Protein AF-A0A830BDL8-F1 (afdb_monomer)

Nearest PDB structures (foldseek):
  4v5z-assembly1_Ad  TM=8.862E-01  e=1.253E-05  Canis lupus familiaris
  4v47-assembly1_BD  TM=8.436E-01  e=1.754E-05  Escherichia coli
  1qd7-assembly1_C  TM=9.001E-01  e=6.293E-05  Thermus thermophilus
  9dfd-assembly2_2d  TM=8.093E-01  e=2.808E-05  Thermus thermophilus HB8
  1jgo-assembly1_G  TM=8.190E-01  e=3.213E-05  Thermus thermophilus

Foldseek 3Di:
DPPPPPPPPPDPVNLQCQFQLNVCCVVVLDVDSVVSLVCLCVQQKDWQNHTHNDRRDGHDPPIDIDGDPVCCVVSVVVSVVVVVVVVD

Org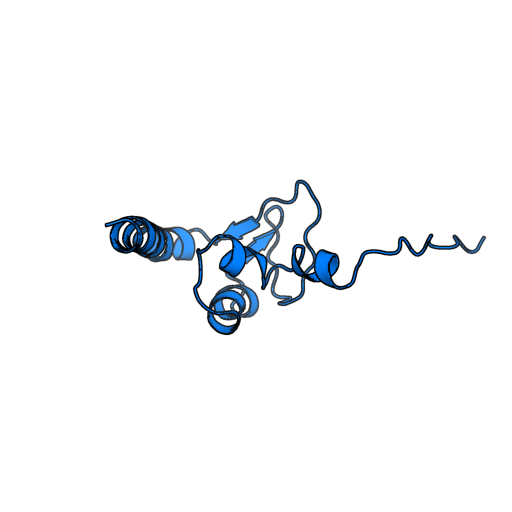anism: NCBI:txid374723

Radius of gyration: 15.57 Å; Cα contacts (8 Å, |Δi|>4): 86; chains: 1; bounding box: 26×36×47 Å

Sequence (88 aa):
MHRRRKRSYIPFLLNLETRSDVIPVRLHFRETIPQARQPISHRRVCVNNRMVNIIHFKVSHGDIISFQENDARTRGEEIRRSFYIEIS

InterPro domains:
  IPR002942 RNA-binding S4 domain [PF01479] (25-65)
  IPR002942 RNA-binding S4 domain [SM00363] (18-79)
  IPR022801 Small ribosomal subunit protein uS4 [PTHR11831] (1-86)
  IPR036986 RNA-binding S4 domain superfamily [G3DSA:3.10.290.10] (17-84)

Secondary structure (DSSP, 8-state):
-----------TTHHHHTBTTTHHHHTTS-SSHHHHHHHHHTT-EEETTEE---TT-BPPTTPPEEE-HHHHHHHHHHHHHHHHHHT-

Mean predicted aligned error: 8.21 Å

pLDDT: mean 80.63, std 13.32, range [40.5, 93.81]

Structure (mmCIF, N/CA/C/O backbone):
data_AF-A0A830BDL8-F1
#
_entry.id   AF-A0A830BDL8-F1
#
loop_
_atom_site.group_PDB
_atom_site.id
_atom_site.type_symbol
_atom_site.label_atom_id
_atom_site.label_alt_id
_atom_site.label_comp_id
_atom_site.label_asym_id
_atom_site.label_entity_id
_atom_site.label_seq_id
_atom_site.pdbx_PDB_ins_code
_atom_site.Cartn_x
_atom_site.Cartn_y
_atom_site.Cartn_z
_atom_site.occupancy
_atom_site.B_iso_or_equiv
_atom_site.auth_seq_id
_atom_site.auth_comp_id
_atom_site.auth_asym_id
_atom_site.auth_atom_id
_atom_site.pdbx_PDB_model_num
ATOM 1 N N . MET A 1 1 ? 8.786 -21.024 -32.521 1.00 40.50 1 MET A N 1
ATOM 2 C CA . MET A 1 1 ? 7.842 -19.895 -32.699 1.00 40.50 1 MET A CA 1
ATOM 3 C C . MET A 1 1 ? 8.030 -18.872 -31.582 1.00 40.50 1 MET A C 1
ATOM 5 O O . MET A 1 1 ? 7.580 -19.100 -30.466 1.00 40.50 1 MET A O 1
ATOM 9 N N . HIS A 1 2 ? 8.718 -17.758 -31.844 1.00 45.25 2 HIS A N 1
ATOM 10 C CA . HIS A 1 2 ? 8.795 -16.656 -30.882 1.00 45.25 2 HIS A CA 1
ATOM 11 C C . HIS A 1 2 ? 7.466 -15.902 -30.866 1.00 45.25 2 HIS A C 1
ATOM 13 O O . HIS A 1 2 ? 7.145 -15.153 -31.788 1.00 45.25 2 HIS A O 1
ATOM 19 N N . ARG A 1 3 ? 6.677 -16.112 -29.811 1.00 48.41 3 ARG A N 1
ATOM 20 C CA . ARG A 1 3 ? 5.471 -15.332 -29.538 1.00 48.41 3 ARG A CA 1
ATOM 21 C C . ARG A 1 3 ? 5.907 -13.882 -29.305 1.00 48.41 3 ARG A C 1
ATOM 23 O O . ARG A 1 3 ? 6.342 -13.542 -28.208 1.00 48.41 3 ARG A O 1
ATOM 30 N N . ARG A 1 4 ? 5.830 -13.029 -30.336 1.00 48.19 4 ARG A N 1
ATOM 31 C CA . ARG A 1 4 ? 5.989 -11.574 -30.185 1.00 48.19 4 ARG A CA 1
ATOM 32 C C . ARG A 1 4 ? 4.959 -11.118 -29.156 1.00 48.19 4 ARG A C 1
ATOM 34 O O . ARG A 1 4 ? 3.764 -11.061 -29.441 1.00 48.19 4 ARG A O 1
ATOM 41 N N . ARG A 1 5 ? 5.407 -10.844 -27.932 1.00 56.66 5 ARG A N 1
ATOM 42 C CA . ARG A 1 5 ? 4.577 -10.233 -26.896 1.00 56.66 5 ARG A CA 1
ATOM 43 C C . ARG A 1 5 ? 4.224 -8.848 -27.432 1.00 56.66 5 ARG A C 1
ATOM 45 O O . ARG A 1 5 ? 5.110 -8.002 -27.525 1.00 56.66 5 ARG A O 1
ATOM 52 N N . LYS A 1 6 ? 2.975 -8.637 -27.871 1.00 51.59 6 LYS A N 1
ATOM 53 C CA . LYS A 1 6 ? 2.481 -7.297 -28.221 1.00 51.59 6 LYS A CA 1
ATOM 54 C C . LYS A 1 6 ? 2.814 -6.398 -27.032 1.00 51.59 6 LYS A C 1
ATOM 56 O O . LYS A 1 6 ? 2.325 -6.633 -25.929 1.00 51.59 6 LYS A O 1
ATOM 61 N N . ARG A 1 7 ? 3.714 -5.435 -27.230 1.00 56.06 7 ARG A N 1
ATOM 62 C CA . ARG A 1 7 ? 4.028 -4.430 -26.220 1.00 56.06 7 ARG A CA 1
ATOM 63 C C . ARG A 1 7 ? 2.868 -3.448 -26.257 1.00 56.06 7 ARG A C 1
ATOM 65 O O . ARG A 1 7 ? 2.920 -2.458 -26.972 1.00 56.06 7 ARG A O 1
ATOM 72 N N . SER A 1 8 ? 1.776 -3.794 -25.581 1.00 60.62 8 SER A N 1
ATOM 73 C CA . SER A 1 8 ? 0.684 -2.860 -25.339 1.00 60.62 8 SER A CA 1
ATOM 74 C C . SER A 1 8 ? 1.313 -1.643 -24.669 1.00 60.62 8 SER A C 1
ATOM 76 O O . SER A 1 8 ? 1.958 -1.795 -23.628 1.00 60.62 8 SER A O 1
ATOM 78 N N . TYR A 1 9 ? 1.225 -0.470 -25.298 1.00 68.19 9 TYR A N 1
ATOM 79 C CA . TYR A 1 9 ? 1.650 0.779 -24.679 1.00 68.19 9 TYR A CA 1
ATOM 80 C C . TYR A 1 9 ? 0.703 1.032 -23.507 1.00 68.19 9 TYR A C 1
ATOM 82 O O . TYR A 1 9 ? -0.367 1.605 -23.666 1.00 68.19 9 TYR A O 1
ATOM 90 N N . ILE A 1 10 ? 1.050 0.488 -22.344 1.00 65.25 10 ILE A N 1
ATOM 91 C CA . ILE A 1 10 ? 0.402 0.824 -21.087 1.00 65.25 10 ILE A CA 1
ATOM 92 C C . ILE A 1 10 ? 1.076 2.123 -20.654 1.00 65.25 10 ILE A C 1
ATOM 94 O O . ILE A 1 10 ? 2.286 2.091 -20.390 1.00 65.25 10 ILE A O 1
ATOM 98 N N . PRO A 1 11 ? 0.347 3.254 -20.617 1.00 74.12 11 PRO A N 1
ATOM 99 C CA . PRO A 1 11 ? 0.904 4.519 -20.166 1.00 74.12 11 PRO A CA 1
ATOM 100 C C . PRO A 1 11 ? 1.596 4.327 -18.817 1.00 74.12 11 PRO A C 1
ATOM 102 O O . PRO A 1 11 ? 1.105 3.580 -17.966 1.00 74.12 11 PRO A O 1
ATOM 105 N N . PHE A 1 12 ? 2.734 4.991 -18.608 1.00 71.94 12 PHE A N 1
ATOM 106 C CA . PHE A 1 12 ? 3.508 4.901 -17.363 1.00 71.94 12 PHE A CA 1
ATOM 107 C C . PHE A 1 12 ? 2.622 5.061 -16.116 1.00 71.94 12 PHE A C 1
ATOM 109 O O . PHE A 1 12 ? 2.769 4.311 -15.153 1.00 71.94 12 PHE A O 1
ATOM 116 N N . LEU A 1 13 ? 1.638 5.960 -16.195 1.00 70.06 13 LEU A N 1
ATOM 117 C CA . LEU A 1 13 ? 0.675 6.233 -15.136 1.00 70.06 13 LEU A CA 1
ATOM 118 C C . LEU A 1 13 ? -0.245 5.039 -14.824 1.00 70.06 13 LEU A C 1
ATOM 120 O O . LEU A 1 13 ? -0.476 4.724 -13.663 1.00 70.06 13 LEU A O 1
ATOM 124 N N . LEU A 1 14 ? -0.705 4.308 -15.844 1.00 70.62 14 LEU A N 1
ATOM 125 C CA . LEU A 1 14 ? -1.636 3.187 -15.669 1.00 70.62 14 LEU A CA 1
ATOM 126 C C . LEU A 1 14 ? -0.967 1.982 -14.984 1.00 70.62 14 LEU A C 1
ATOM 128 O O . LEU A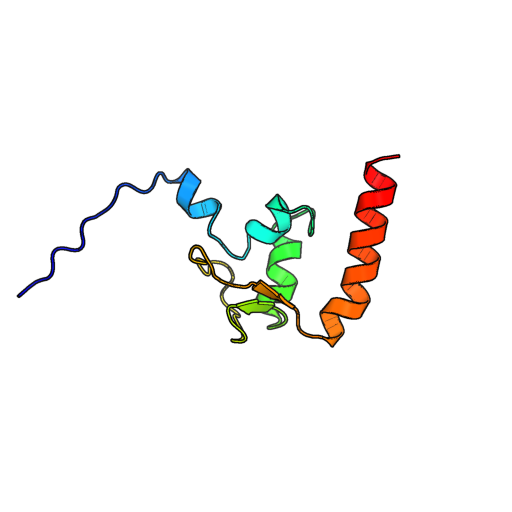 1 14 ? -1.619 1.186 -14.314 1.00 70.62 14 LEU A O 1
ATOM 132 N N . ASN A 1 15 ? 0.362 1.867 -15.090 1.00 75.94 15 ASN A N 1
ATOM 133 C CA . ASN A 1 15 ? 1.113 0.865 -14.335 1.00 75.94 15 ASN A CA 1
ATOM 134 C C . ASN A 1 15 ? 1.063 1.101 -12.821 1.00 75.94 15 ASN A C 1
ATOM 136 O O . ASN A 1 15 ? 1.262 0.145 -12.075 1.00 75.94 15 ASN A O 1
ATOM 140 N N . LEU A 1 16 ? 0.843 2.340 -12.370 1.00 83.00 16 LEU A N 1
ATOM 141 C CA . LEU A 1 16 ? 0.803 2.674 -10.948 1.00 83.00 16 LEU A CA 1
ATOM 142 C C . LEU A 1 16 ? -0.518 2.255 -10.305 1.00 83.00 16 LEU A C 1
ATOM 144 O O . LEU A 1 16 ? -0.494 1.723 -9.202 1.00 83.00 16 LEU A O 1
ATOM 148 N N . GLU A 1 17 ? -1.634 2.388 -11.022 1.00 85.69 17 GLU A N 1
ATOM 149 C CA . GLU A 1 17 ? -2.973 2.045 -10.513 1.00 85.69 17 GLU A CA 1
ATOM 150 C C . GLU A 1 17 ? -3.153 0.543 -10.233 1.00 85.69 17 GLU A C 1
ATOM 152 O O . GLU A 1 17 ? -4.005 0.147 -9.449 1.00 85.69 17 GLU A O 1
ATOM 157 N N . THR A 1 18 ? -2.324 -0.311 -10.841 1.00 89.56 18 THR A N 1
ATOM 158 C CA . THR A 1 18 ? -2.372 -1.777 -10.649 1.00 89.56 18 THR A CA 1
ATOM 159 C C . THR A 1 18 ? -1.428 -2.286 -9.560 1.00 89.56 18 THR A C 1
ATOM 161 O O . THR A 1 18 ? -1.370 -3.489 -9.311 1.00 89.56 18 THR A O 1
ATOM 164 N N . ARG A 1 19 ? -0.636 -1.418 -8.923 1.00 90.75 19 ARG A N 1
ATOM 165 C CA . ARG A 1 19 ? 0.350 -1.850 -7.925 1.00 90.75 19 ARG A CA 1
ATOM 166 C C . ARG A 1 19 ? -0.285 -2.043 -6.556 1.00 90.75 19 ARG A C 1
ATOM 168 O O . ARG A 1 19 ? -0.937 -1.141 -6.035 1.00 90.75 19 ARG A O 1
ATOM 175 N N . SER A 1 20 ? 0.014 -3.176 -5.926 1.00 90.50 20 SER A N 1
ATOM 176 C CA . SER A 1 20 ? -0.463 -3.513 -4.584 1.00 90.50 20 SER A CA 1
ATOM 177 C C . SER A 1 20 ? -0.070 -2.490 -3.514 1.00 90.50 20 SER A C 1
ATOM 179 O O . SER A 1 20 ? -0.824 -2.325 -2.564 1.00 90.50 20 SER A O 1
ATOM 181 N N . ASP A 1 21 ? 1.052 -1.768 -3.654 1.00 91.31 21 ASP A N 1
ATOM 182 C CA . ASP A 1 21 ? 1.440 -0.700 -2.717 1.00 91.31 21 ASP A CA 1
ATOM 183 C C . ASP A 1 21 ? 0.731 0.641 -2.940 1.00 91.31 21 ASP A C 1
ATOM 185 O O . ASP A 1 21 ? 0.703 1.471 -2.035 1.00 91.31 21 ASP A O 1
ATOM 189 N N . VAL A 1 22 ? 0.150 0.857 -4.121 1.00 92.12 22 VAL A N 1
ATOM 190 C CA . VAL A 1 22 ? -0.545 2.103 -4.483 1.00 92.12 22 VAL A CA 1
ATOM 191 C C . VAL A 1 22 ? -2.040 1.999 -4.192 1.00 92.12 22 VAL A C 1
ATOM 193 O O . VAL A 1 22 ? -2.636 2.955 -3.701 1.00 92.12 22 VAL A O 1
ATOM 196 N N . ILE A 1 23 ? -2.637 0.830 -4.428 1.00 90.38 23 ILE A N 1
ATOM 197 C CA . ILE A 1 23 ? -4.078 0.597 -4.253 1.00 90.38 23 ILE A CA 1
ATOM 198 C C . ILE A 1 23 ? -4.586 0.989 -2.851 1.00 90.38 23 ILE A C 1
ATOM 200 O O . ILE A 1 23 ? -5.560 1.736 -2.786 1.00 90.38 23 ILE A O 1
ATOM 204 N N . PRO A 1 24 ? -3.946 0.595 -1.728 1.00 89.25 24 PRO A N 1
ATOM 205 C CA . PRO A 1 24 ? -4.415 0.974 -0.394 1.00 89.25 24 PRO A CA 1
ATOM 206 C C . PRO A 1 24 ? -4.407 2.485 -0.153 1.00 89.25 24 PRO A C 1
ATOM 208 O O . PRO A 1 24 ? -5.244 2.980 0.593 1.00 89.25 24 PRO A O 1
ATOM 211 N N . VAL A 1 25 ? -3.486 3.211 -0.792 1.00 89.94 25 VAL A N 1
ATOM 212 C CA . VAL A 1 25 ? -3.412 4.673 -0.688 1.00 89.94 25 VAL A CA 1
ATOM 213 C C . VAL A 1 25 ? -4.502 5.330 -1.527 1.00 89.94 25 VAL A C 1
ATOM 215 O O . VAL A 1 25 ? -5.182 6.233 -1.060 1.00 89.94 25 VAL A O 1
ATOM 218 N N . ARG A 1 26 ? -4.748 4.831 -2.745 1.00 88.81 26 ARG A N 1
ATOM 219 C CA . ARG A 1 26 ? -5.827 5.337 -3.614 1.00 88.81 26 ARG A CA 1
ATOM 220 C C . ARG A 1 26 ? -7.217 5.101 -3.021 1.00 88.81 26 ARG A C 1
ATOM 222 O O . ARG A 1 26 ? -8.103 5.928 -3.198 1.00 88.81 26 ARG A O 1
ATOM 229 N N . LEU A 1 27 ? -7.392 3.999 -2.294 1.00 85.62 27 LEU A N 1
ATOM 230 C CA . LEU A 1 27 ? -8.625 3.667 -1.577 1.00 85.62 27 LEU A CA 1
ATOM 231 C C . LEU A 1 27 ? -8.754 4.370 -0.216 1.00 85.62 27 LEU A C 1
ATOM 233 O O . LEU A 1 27 ? -9.729 4.119 0.482 1.00 85.62 27 LEU A O 1
ATOM 237 N N . HIS A 1 28 ? -7.792 5.221 0.165 1.00 83.56 28 HIS A N 1
ATOM 238 C CA . HIS A 1 28 ? -7.764 5.916 1.458 1.00 83.56 28 HIS A CA 1
ATOM 239 C C . HIS A 1 28 ? -7.759 4.958 2.667 1.00 83.56 28 HIS A C 1
ATOM 241 O O . HIS A 1 28 ? -8.122 5.320 3.776 1.00 83.56 28 HIS A O 1
ATOM 247 N N . PHE A 1 29 ? -7.287 3.718 2.484 1.00 81.62 29 PHE A N 1
ATOM 248 C CA . PHE A 1 29 ? -7.045 2.792 3.597 1.00 81.62 29 PHE A CA 1
ATOM 249 C C . PHE A 1 29 ? -5.739 3.084 4.336 1.00 81.62 29 PHE A C 1
ATOM 251 O O . PHE A 1 29 ? -5.551 2.635 5.468 1.00 81.62 29 PHE A O 1
ATOM 258 N N . ARG A 1 30 ? -4.801 3.764 3.673 1.00 87.88 30 ARG A N 1
ATOM 259 C CA . ARG A 1 30 ? -3.525 4.223 4.225 1.00 87.88 30 ARG A CA 1
ATOM 260 C C . ARG A 1 30 ? -3.196 5.588 3.644 1.00 87.88 30 ARG A C 1
ATOM 262 O O . ARG A 1 30 ? -3.402 5.810 2.460 1.00 87.88 30 ARG A O 1
ATOM 269 N N . GLU A 1 31 ? -2.615 6.457 4.455 1.00 87.31 31 GLU A N 1
ATOM 270 C CA . GLU A 1 31 ? -2.306 7.832 4.053 1.00 87.31 31 GLU A CA 1
ATOM 271 C C . GLU A 1 31 ? -1.026 7.906 3.215 1.00 87.31 31 GLU A C 1
ATOM 273 O O . GLU A 1 31 ? -0.892 8.734 2.316 1.00 87.31 31 GLU A O 1
ATOM 278 N N . THR A 1 32 ? -0.058 7.025 3.494 1.00 91.00 32 THR A N 1
ATOM 279 C CA . THR A 1 32 ? 1.265 7.079 2.860 1.00 91.00 32 THR A CA 1
ATOM 280 C C . THR A 1 32 ? 1.684 5.750 2.239 1.00 91.00 32 THR A C 1
ATOM 282 O O . THR A 1 32 ? 1.343 4.660 2.709 1.00 91.00 32 THR A O 1
ATOM 285 N N . ILE A 1 33 ? 2.506 5.827 1.186 1.00 91.12 33 ILE A N 1
ATOM 286 C CA . ILE A 1 33 ? 3.053 4.641 0.514 1.00 91.12 33 ILE A CA 1
ATOM 287 C C . ILE A 1 33 ? 3.825 3.738 1.495 1.00 91.12 33 ILE A C 1
ATOM 289 O O . ILE A 1 33 ? 3.555 2.539 1.502 1.00 91.12 33 ILE A O 1
ATOM 293 N N . PRO A 1 34 ? 4.730 4.228 2.370 1.00 93.81 34 PRO A N 1
ATOM 294 C CA . PRO A 1 34 ? 5.408 3.366 3.342 1.00 93.81 34 PRO A CA 1
ATOM 295 C C . PRO A 1 34 ? 4.447 2.612 4.274 1.00 93.81 34 PRO A C 1
ATOM 297 O O . PRO A 1 34 ? 4.653 1.422 4.524 1.00 93.81 34 PRO A O 1
ATOM 300 N N . GLN A 1 35 ? 3.363 3.254 4.725 1.00 91.31 35 GLN A N 1
ATOM 301 C CA . GLN A 1 35 ? 2.338 2.597 5.541 1.00 91.31 35 GLN A CA 1
ATOM 302 C C . GLN A 1 35 ? 1.604 1.489 4.769 1.00 91.31 35 GLN A C 1
ATOM 304 O O . GLN A 1 35 ? 1.316 0.438 5.340 1.00 91.31 35 GLN A O 1
ATOM 309 N N . ALA A 1 36 ? 1.336 1.681 3.473 1.00 90.88 36 ALA A N 1
ATOM 310 C CA . ALA A 1 36 ? 0.750 0.649 2.613 1.00 90.88 36 ALA A CA 1
ATOM 311 C C . ALA A 1 36 ? 1.704 -0.534 2.369 1.00 90.88 36 ALA A C 1
ATOM 313 O O . ALA A 1 36 ? 1.265 -1.682 2.286 1.00 90.88 36 ALA A O 1
ATOM 314 N N . ARG A 1 37 ? 3.018 -0.285 2.321 1.00 93.25 37 ARG A N 1
ATOM 315 C CA . ARG A 1 37 ? 4.039 -1.334 2.145 1.00 93.25 37 ARG A CA 1
ATOM 316 C C . ARG A 1 37 ? 4.209 -2.223 3.368 1.00 93.25 37 ARG A C 1
ATOM 318 O O . ARG A 1 37 ? 4.492 -3.407 3.209 1.00 93.25 37 ARG A O 1
ATO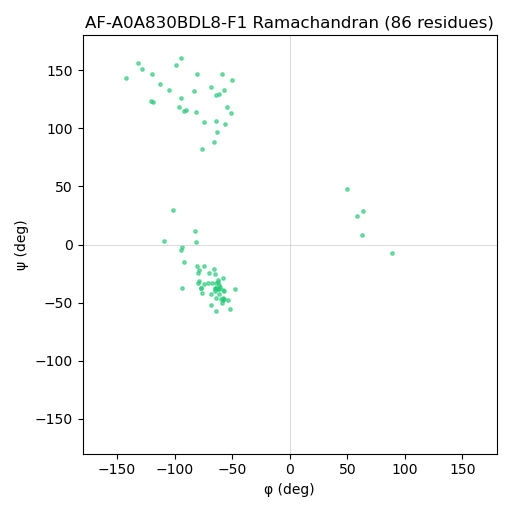M 325 N N . GLN A 1 38 ? 4.025 -1.678 4.569 1.00 91.94 38 GLN A N 1
ATOM 326 C CA . GLN A 1 38 ? 4.213 -2.398 5.829 1.00 91.94 38 GLN A CA 1
ATOM 327 C C . GLN A 1 38 ? 3.429 -3.729 5.880 1.00 91.94 38 GLN A C 1
ATOM 329 O O . GLN A 1 38 ? 4.064 -4.775 6.014 1.00 91.94 38 GLN A O 1
ATOM 334 N N . PRO A 1 39 ? 2.099 -3.782 5.676 1.00 89.94 39 PRO A N 1
ATOM 335 C CA . PRO A 1 39 ? 1.387 -5.060 5.669 1.00 89.94 39 PRO A CA 1
ATOM 336 C C . PRO A 1 39 ? 1.822 -6.021 4.562 1.00 89.94 39 PRO A C 1
ATOM 338 O O . PRO A 1 39 ? 1.805 -7.230 4.781 1.00 89.94 39 PRO A O 1
ATOM 341 N N . ILE A 1 40 ? 2.223 -5.515 3.394 1.00 91.75 40 ILE A N 1
ATOM 342 C CA . ILE A 1 40 ? 2.653 -6.356 2.270 1.00 91.75 40 ILE A CA 1
ATOM 343 C C . ILE A 1 40 ? 3.978 -7.044 2.622 1.00 91.75 40 ILE A C 1
ATOM 345 O O . ILE A 1 40 ? 4.070 -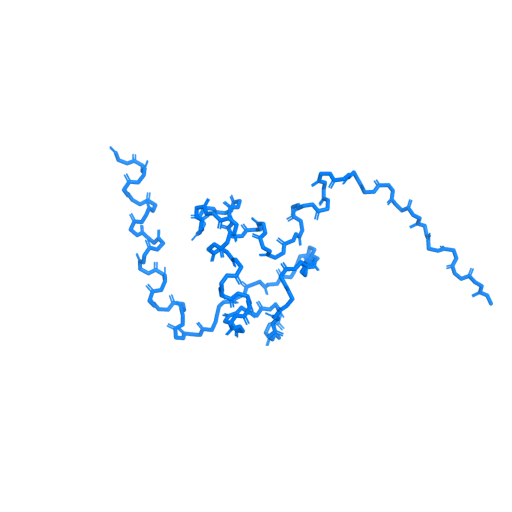8.269 2.594 1.00 91.75 40 ILE A O 1
ATOM 349 N N . SER A 1 41 ? 4.983 -6.276 3.055 1.00 92.75 41 SER A N 1
ATOM 350 C CA . SER A 1 41 ? 6.289 -6.807 3.470 1.00 92.75 41 SER A CA 1
ATOM 351 C C . SER A 1 41 ? 6.178 -7.780 4.646 1.00 92.75 41 SER A C 1
ATOM 353 O O . SER A 1 41 ? 6.876 -8.791 4.688 1.00 92.75 41 SER A O 1
ATOM 355 N N . HIS A 1 42 ? 5.257 -7.511 5.576 1.00 89.69 42 HIS A N 1
ATOM 356 C CA . HIS A 1 42 ? 4.986 -8.367 6.730 1.00 89.69 42 HIS A CA 1
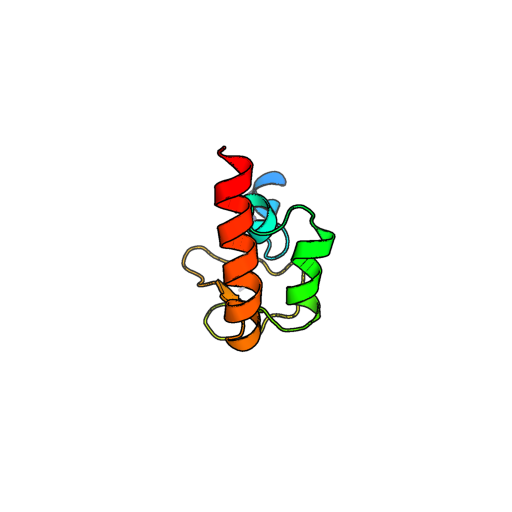ATOM 357 C C . HIS A 1 42 ? 4.047 -9.548 6.429 1.00 89.69 42 HIS A C 1
ATOM 359 O O . HIS A 1 42 ? 3.623 -10.221 7.366 1.00 89.69 42 HIS A O 1
ATOM 365 N N . ARG A 1 43 ? 3.744 -9.842 5.153 1.00 89.56 43 ARG A N 1
ATOM 366 C CA . ARG A 1 43 ? 2.950 -11.012 4.724 1.00 89.56 43 ARG A CA 1
ATOM 367 C C . ARG A 1 43 ? 1.501 -11.028 5.228 1.00 89.56 43 ARG A C 1
ATOM 369 O O . ARG A 1 43 ? 0.900 -12.087 5.387 1.00 89.56 43 ARG A O 1
ATOM 376 N N . ARG A 1 44 ? 0.922 -9.853 5.454 1.00 89.69 44 ARG A N 1
ATOM 377 C CA . ARG A 1 44 ? -0.437 -9.670 5.993 1.00 89.69 44 ARG A CA 1
ATOM 378 C C . ARG A 1 44 ? -1.505 -9.485 4.911 1.00 89.69 44 ARG A C 1
ATOM 380 O O . ARG A 1 44 ? -2.685 -9.399 5.234 1.00 89.69 44 ARG A O 1
ATOM 387 N N . VAL A 1 45 ? -1.091 -9.412 3.643 1.00 90.50 45 VAL A N 1
ATOM 388 C CA . VAL A 1 45 ? -1.959 -9.223 2.471 1.00 90.50 45 VAL A CA 1
ATOM 389 C C . VAL A 1 45 ? -1.961 -10.480 1.608 1.00 90.50 45 VAL A C 1
ATOM 391 O O . VAL A 1 45 ? -0.913 -11.078 1.343 1.00 90.50 45 VAL A O 1
ATOM 394 N N . CYS A 1 46 ? -3.145 -10.841 1.134 1.00 91.56 46 CYS A N 1
ATOM 395 C CA . CYS A 1 46 ? -3.380 -11.922 0.198 1.00 91.56 46 CYS A CA 1
ATOM 396 C C . CYS A 1 46 ? -4.026 -11.384 -1.084 1.00 91.56 46 CYS A C 1
ATOM 398 O O . CYS A 1 46 ? -4.827 -10.454 -1.048 1.00 91.56 46 CYS A O 1
ATOM 400 N N . VAL A 1 47 ? -3.695 -11.995 -2.218 1.00 92.44 47 VAL A N 1
ATOM 401 C CA . VAL A 1 47 ? -4.376 -11.796 -3.501 1.00 92.44 47 VAL A CA 1
ATOM 402 C C . VAL A 1 47 ? -4.923 -13.146 -3.940 1.00 92.44 47 VAL A C 1
ATOM 404 O O . VAL A 1 47 ? -4.167 -14.115 -4.013 1.00 92.44 47 VAL A O 1
ATOM 407 N N . ASN A 1 48 ? -6.229 -13.238 -4.189 1.00 92.12 48 ASN A N 1
ATOM 408 C CA . ASN A 1 48 ? -6.922 -14.489 -4.517 1.00 92.12 48 ASN A CA 1
ATOM 409 C C . ASN A 1 48 ? -6.580 -15.615 -3.520 1.00 92.12 48 ASN A C 1
ATOM 411 O O . ASN A 1 48 ? -6.167 -16.709 -3.910 1.00 92.12 48 ASN A O 1
ATOM 415 N N . ASN A 1 49 ? -6.655 -15.307 -2.219 1.00 89.69 49 ASN A N 1
ATOM 416 C CA . ASN A 1 49 ? -6.324 -16.203 -1.100 1.00 89.69 49 ASN A CA 1
ATOM 417 C C . ASN A 1 49 ? -4.854 -16.666 -1.034 1.00 89.69 49 ASN A C 1
ATOM 419 O O . ASN A 1 49 ? -4.513 -17.500 -0.197 1.00 89.69 49 ASN A O 1
ATOM 423 N N . ARG A 1 50 ? -3.959 -16.117 -1.863 1.00 90.56 50 ARG A N 1
ATOM 424 C CA . ARG A 1 50 ? -2.521 -16.407 -1.825 1.00 90.56 50 ARG A CA 1
ATOM 425 C C . ARG A 1 50 ? -1.759 -15.254 -1.200 1.00 90.56 50 ARG A C 1
ATOM 427 O O . ARG A 1 50 ? -1.951 -14.103 -1.574 1.00 90.56 50 ARG A O 1
ATOM 434 N N . MET A 1 51 ? -0.863 -15.572 -0.277 1.00 91.06 51 MET A N 1
ATOM 435 C CA . MET A 1 51 ? -0.023 -14.590 0.402 1.00 91.06 51 MET A CA 1
ATOM 436 C C . MET A 1 51 ? 0.920 -13.895 -0.586 1.00 91.06 51 MET A C 1
ATOM 438 O O . MET A 1 51 ? 1.654 -14.559 -1.319 1.00 91.06 51 MET A O 1
ATOM 442 N N . VAL A 1 52 ? 0.929 -12.562 -0.578 1.00 89.88 52 VAL A N 1
ATOM 443 C CA . VAL A 1 52 ? 1.810 -11.748 -1.425 1.0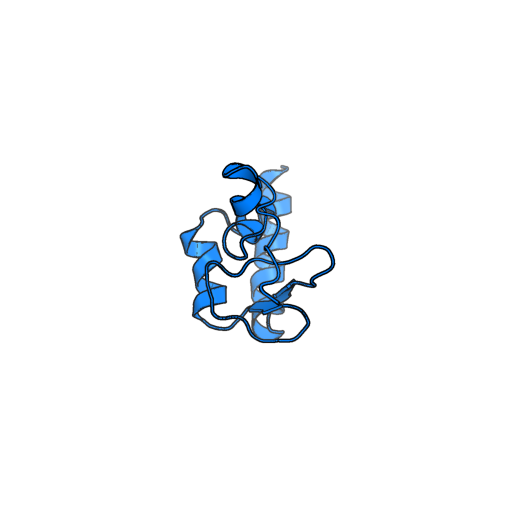0 89.88 52 VAL A CA 1
ATOM 444 C C . VAL A 1 52 ? 2.721 -10.915 -0.534 1.00 89.88 52 VAL A C 1
ATOM 446 O O . VAL A 1 52 ? 2.254 -10.127 0.282 1.00 89.88 52 VAL A O 1
ATOM 449 N N . ASN A 1 53 ? 4.035 -11.071 -0.708 1.00 90.44 53 ASN A N 1
ATOM 450 C CA . ASN A 1 53 ? 5.057 -10.276 -0.016 1.00 90.44 53 ASN A CA 1
ATOM 451 C C . ASN A 1 53 ? 5.787 -9.287 -0.938 1.00 90.44 53 ASN A C 1
ATOM 453 O O . ASN A 1 53 ? 6.723 -8.609 -0.516 1.00 90.44 53 ASN A O 1
ATOM 457 N N . ILE A 1 54 ? 5.385 -9.221 -2.208 1.00 90.56 54 ILE A N 1
ATOM 458 C CA . ILE A 1 54 ? 6.004 -8.361 -3.210 1.00 90.56 54 ILE A CA 1
ATOM 459 C C . ILE A 1 54 ? 5.283 -7.016 -3.200 1.00 90.56 54 ILE A C 1
ATOM 461 O O . ILE A 1 54 ? 4.109 -6.910 -3.550 1.00 90.56 54 ILE A O 1
ATOM 465 N N . ILE A 1 55 ? 6.023 -5.976 -2.834 1.00 88.81 55 ILE A N 1
ATOM 466 C CA . ILE A 1 55 ? 5.517 -4.608 -2.697 1.00 88.81 55 ILE A CA 1
ATOM 467 C C . ILE A 1 55 ? 4.972 -4.046 -4.021 1.00 88.81 55 ILE A C 1
ATOM 469 O O . ILE A 1 55 ? 3.977 -3.336 -4.035 1.00 88.81 55 ILE A O 1
ATOM 473 N N . HIS A 1 56 ? 5.617 -4.357 -5.144 1.00 88.06 56 HIS A N 1
ATOM 474 C CA . HIS A 1 56 ? 5.221 -3.880 -6.476 1.00 88.06 56 HIS A CA 1
ATOM 475 C C . HIS A 1 56 ? 4.467 -4.944 -7.270 1.00 88.06 56 HIS A C 1
ATOM 477 O O . HIS A 1 56 ? 4.572 -5.004 -8.498 1.00 88.06 56 HIS A O 1
ATOM 483 N N . PHE A 1 57 ? 3.749 -5.822 -6.571 1.00 91.62 57 PHE A N 1
ATOM 484 C CA . PHE A 1 57 ? 2.918 -6.820 -7.218 1.00 91.62 57 PHE A CA 1
ATOM 485 C C . PHE A 1 57 ? 1.840 -6.120 -8.049 1.00 91.62 57 PHE A C 1
ATOM 487 O O . PHE A 1 57 ? 1.167 -5.214 -7.559 1.00 91.62 57 PHE A O 1
ATOM 494 N N . LYS A 1 58 ? 1.702 -6.517 -9.317 1.00 91.19 58 LYS A N 1
ATOM 495 C CA . LYS A 1 58 ? 0.658 -5.991 -10.195 1.00 91.19 58 LYS A CA 1
ATOM 496 C C . LYS A 1 58 ? -0.560 -6.891 -10.106 1.00 91.19 58 LYS A C 1
ATOM 498 O O . LYS A 1 58 ? -0.481 -8.048 -10.514 1.00 91.19 58 LYS A O 1
ATOM 503 N N . VAL A 1 59 ? -1.655 -6.349 -9.594 1.00 91.06 59 VAL A N 1
ATOM 504 C CA . VAL A 1 59 ? -2.947 -7.033 -9.604 1.00 91.06 59 VAL A CA 1
ATOM 505 C C . VAL A 1 59 ? -3.600 -6.883 -10.973 1.00 91.06 59 VAL A C 1
ATOM 507 O O . VAL A 1 59 ? -3.419 -5.878 -11.667 1.00 91.06 59 VAL A O 1
ATOM 510 N N . SER A 1 60 ? -4.339 -7.905 -11.373 1.00 90.31 60 SER A N 1
ATOM 511 C CA . SER A 1 60 ? -5.164 -7.904 -12.575 1.00 90.31 60 SER A CA 1
ATOM 512 C C . SER A 1 60 ? -6.599 -7.518 -12.234 1.00 90.31 60 SER A C 1
ATOM 514 O O . SER A 1 60 ? -7.042 -7.621 -11.090 1.00 90.31 60 SER A O 1
ATOM 516 N N . HIS A 1 61 ? -7.356 -7.084 -13.239 1.00 88.25 61 HIS A N 1
ATOM 517 C CA . HIS A 1 61 ? -8.794 -6.902 -13.066 1.00 88.25 61 HIS A CA 1
ATOM 518 C C . HIS A 1 61 ? -9.450 -8.214 -12.618 1.00 88.25 61 HIS A C 1
ATOM 520 O O . HIS A 1 61 ? -9.191 -9.265 -13.201 1.00 88.25 61 HIS A O 1
ATOM 526 N N . GLY A 1 62 ? -10.306 -8.126 -11.598 1.00 90.06 62 GLY A N 1
ATOM 527 C CA . GLY A 1 62 ? -10.986 -9.276 -11.000 1.00 90.06 62 GLY A CA 1
ATOM 528 C C . GLY A 1 62 ? -10.223 -9.947 -9.855 1.00 90.06 62 GLY A C 1
ATOM 529 O O . GLY A 1 62 ? -10.803 -10.794 -9.182 1.00 90.06 62 GLY A O 1
ATOM 530 N N . ASP A 1 63 ? -8.971 -9.560 -9.591 1.00 93.25 63 ASP A N 1
ATOM 531 C CA . ASP A 1 63 ? -8.238 -10.066 -8.431 1.00 93.25 63 ASP A CA 1
ATOM 532 C C . ASP A 1 63 ? -8.844 -9.542 -7.120 1.00 93.25 63 ASP A C 1
ATOM 534 O O . ASP A 1 63 ? -9.121 -8.350 -6.968 1.00 93.25 63 ASP A O 1
ATOM 538 N N . ILE A 1 64 ? -9.000 -10.435 -6.143 1.00 92.00 64 ILE A N 1
ATOM 539 C CA . ILE A 1 64 ? -9.509 -10.111 -4.809 1.00 92.00 64 ILE A CA 1
ATOM 540 C C . ILE A 1 64 ? -8.327 -9.891 -3.871 1.00 92.00 64 ILE A C 1
ATOM 542 O O . ILE A 1 64 ? -7.552 -10.814 -3.615 1.00 92.00 64 ILE A O 1
ATOM 546 N N . ILE A 1 65 ? -8.206 -8.681 -3.327 1.00 91.19 65 ILE A N 1
ATOM 547 C CA . ILE A 1 65 ? -7.209 -8.339 -2.308 1.00 91.19 65 ILE A CA 1
ATOM 548 C C . ILE A 1 65 ? -7.857 -8.486 -0.930 1.00 91.19 65 ILE A C 1
ATOM 550 O O . ILE A 1 65 ? -8.895 -7.883 -0.664 1.00 91.19 65 ILE A O 1
ATOM 554 N N . SER A 1 66 ? -7.241 -9.264 -0.046 1.00 90.12 66 SER A N 1
ATOM 555 C CA . SER A 1 66 ? -7.708 -9.473 1.326 1.00 90.12 66 SER A CA 1
ATOM 556 C C . SER A 1 66 ? -6.581 -9.310 2.345 1.00 90.12 66 SER A C 1
ATOM 558 O O . SER A 1 66 ? -5.400 -9.449 2.028 1.00 90.12 66 SER A O 1
ATOM 560 N N . PHE A 1 67 ? -6.946 -9.001 3.588 1.00 87.56 67 PHE A N 1
ATOM 561 C CA . PHE A 1 67 ? -6.030 -9.019 4.729 1.00 87.56 67 PHE A CA 1
ATOM 562 C C . PHE A 1 67 ? -6.189 -10.327 5.506 1.00 87.56 67 PHE A C 1
ATOM 564 O O . PHE A 1 67 ? -7.261 -10.934 5.486 1.00 87.56 67 PHE A O 1
ATOM 571 N N . GLN A 1 68 ? -5.140 -10.752 6.212 1.00 85.88 68 GLN A N 1
ATOM 572 C CA . GLN A 1 68 ? -5.277 -11.829 7.193 1.00 85.88 68 GLN A CA 1
ATOM 573 C C . GLN A 1 68 ? -6.300 -11.450 8.274 1.00 85.88 68 GLN A C 1
ATOM 575 O O . GLN A 1 68 ? -6.409 -10.287 8.657 1.00 85.88 68 GLN A O 1
ATOM 580 N N . GLU A 1 69 ? -7.026 -12.441 8.789 1.00 76.12 69 GLU A N 1
ATOM 581 C CA . GLU A 1 69 ? -8.177 -12.240 9.681 1.00 76.12 69 GLU A CA 1
ATOM 582 C C . GLU A 1 69 ? -7.835 -11.436 10.948 1.00 76.12 69 GLU A C 1
ATOM 584 O O . GLU A 1 69 ? -8.571 -10.524 11.329 1.00 76.12 69 GLU A O 1
ATOM 589 N N . ASN A 1 70 ? -6.666 -11.695 11.544 1.00 75.62 70 ASN A N 1
ATOM 590 C CA . ASN A 1 70 ? -6.183 -10.953 12.712 1.00 75.62 70 ASN A CA 1
ATOM 591 C C . ASN A 1 70 ? -5.914 -9.474 12.398 1.00 75.6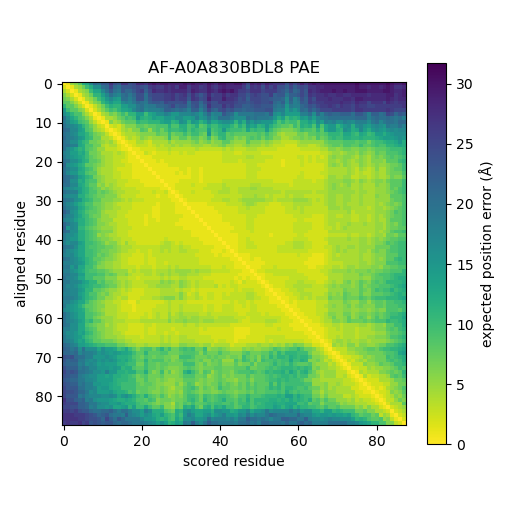2 70 ASN A C 1
ATOM 593 O O . ASN A 1 70 ? -6.219 -8.603 13.208 1.00 75.62 70 ASN A O 1
ATOM 597 N N . ASP A 1 71 ? -5.380 -9.175 11.213 1.00 74.38 71 ASP A N 1
ATOM 598 C CA . ASP A 1 71 ? -5.129 -7.798 10.786 1.00 74.38 71 ASP A CA 1
ATOM 599 C C . ASP A 1 71 ? -6.412 -7.071 10.389 1.00 74.38 71 ASP A C 1
ATOM 601 O O . ASP A 1 71 ? -6.528 -5.866 10.618 1.00 74.38 71 ASP A O 1
ATOM 605 N N . ALA A 1 72 ? -7.379 -7.790 9.814 1.00 75.38 72 ALA A N 1
ATOM 606 C CA . ALA A 1 72 ? -8.656 -7.232 9.391 1.00 75.38 72 ALA A CA 1
ATOM 607 C C . ALA A 1 72 ? -9.481 -6.711 10.577 1.00 75.38 72 ALA A C 1
ATOM 609 O O . ALA A 1 72 ? -10.105 -5.659 10.459 1.00 75.38 72 ALA A O 1
ATOM 610 N N . ARG A 1 73 ? -9.445 -7.398 11.729 1.00 76.75 73 ARG A N 1
ATOM 611 C CA . ARG A 1 73 ? -10.157 -6.965 12.944 1.00 76.75 73 ARG A CA 1
ATOM 612 C C . ARG A 1 73 ? -9.623 -5.641 13.484 1.00 76.75 73 ARG A C 1
ATOM 614 O O . ARG A 1 73 ? -10.374 -4.677 13.566 1.00 76.75 73 ARG A O 1
ATOM 621 N N . THR A 1 74 ? -8.328 -5.573 13.793 1.00 75.06 74 THR A N 1
ATOM 622 C CA . THR A 1 74 ? -7.724 -4.364 14.377 1.00 75.06 74 THR A CA 1
ATOM 623 C C . THR A 1 74 ? -7.789 -3.181 13.412 1.00 75.06 74 THR A C 1
ATOM 625 O O . THR A 1 74 ? -8.191 -2.085 13.789 1.00 75.06 74 THR A O 1
ATOM 628 N N . ARG A 1 75 ? -7.435 -3.399 12.140 1.00 74.31 75 ARG A N 1
ATOM 629 C CA . ARG A 1 75 ? -7.335 -2.308 11.157 1.00 74.31 75 ARG A CA 1
ATOM 630 C C . ARG A 1 75 ? -8.689 -1.890 10.597 1.00 74.31 75 ARG A C 1
ATOM 632 O O . ARG A 1 75 ? -8.831 -0.755 10.161 1.00 74.31 75 ARG A O 1
ATOM 639 N N . GLY A 1 76 ? -9.685 -2.777 10.609 1.00 76.25 76 GLY A N 1
ATOM 640 C CA . GLY A 1 76 ? -11.038 -2.453 10.163 1.00 76.25 76 GLY A CA 1
ATOM 641 C C . GLY A 1 76 ? -11.689 -1.363 11.016 1.00 76.25 76 GLY A C 1
ATOM 642 O O . GLY A 1 76 ? -12.353 -0.479 10.477 1.00 76.25 76 GLY A O 1
ATOM 643 N N . GLU A 1 77 ? -11.459 -1.376 12.331 1.00 76.06 77 GLU A N 1
ATOM 644 C CA . GLU A 1 77 ? -11.947 -0.329 13.236 1.00 76.06 77 GLU A CA 1
ATOM 645 C C . GLU A 1 77 ? -11.251 1.019 13.002 1.00 76.06 77 GLU A C 1
ATOM 647 O O . GLU A 1 77 ? -11.922 2.052 12.958 1.00 76.06 77 GLU A O 1
ATOM 652 N N . GLU A 1 78 ? -9.928 1.012 12.798 1.00 75.75 78 GLU A N 1
ATOM 653 C CA . GLU A 1 78 ? -9.133 2.210 12.477 1.00 75.75 78 GLU A CA 1
ATOM 654 C C . GLU A 1 78 ? -9.634 2.881 11.195 1.00 75.75 78 GLU A C 1
ATOM 656 O O . GLU A 1 78 ? -9.920 4.078 11.182 1.00 75.75 78 GLU A O 1
ATOM 661 N N . ILE A 1 79 ? -9.795 2.085 10.135 1.00 76.12 79 ILE A N 1
ATOM 662 C CA . ILE A 1 79 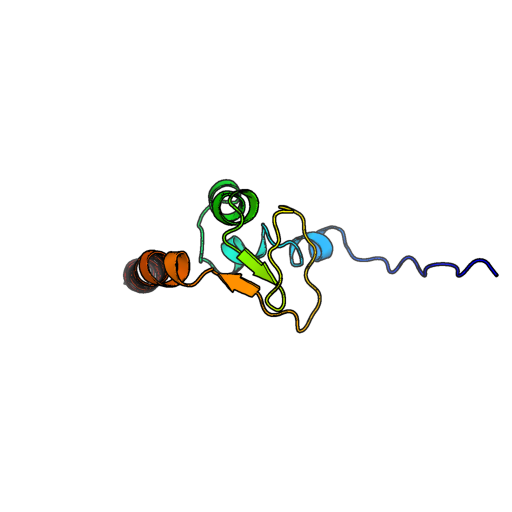? -10.273 2.543 8.830 1.00 76.12 79 ILE A CA 1
ATOM 663 C C . ILE A 1 79 ? -11.671 3.157 8.959 1.00 76.12 79 ILE A C 1
ATOM 665 O O . ILE A 1 79 ? -11.911 4.254 8.462 1.00 76.12 79 ILE A O 1
ATOM 669 N N . ARG A 1 80 ? -12.597 2.486 9.661 1.00 75.75 80 ARG A N 1
ATOM 670 C CA . ARG A 1 80 ? -13.948 3.022 9.888 1.00 75.75 80 ARG A CA 1
ATOM 671 C C . ARG A 1 80 ? -13.899 4.370 10.599 1.00 75.75 80 ARG A C 1
ATOM 673 O O . ARG A 1 80 ? -14.587 5.285 10.168 1.00 75.75 80 ARG A O 1
ATOM 680 N N . ARG A 1 81 ? -13.093 4.511 11.659 1.00 73.50 81 ARG A N 1
ATOM 681 C CA . ARG A 1 81 ? -12.957 5.787 12.383 1.00 73.50 81 ARG A CA 1
ATOM 682 C C . ARG A 1 81 ? -12.410 6.901 11.490 1.00 73.50 81 ARG A C 1
ATOM 684 O O . ARG A 1 81 ? -12.951 7.998 11.543 1.00 73.50 81 ARG A O 1
ATOM 691 N N . SER A 1 82 ? -11.402 6.615 10.666 1.00 71.44 82 SER A N 1
ATOM 692 C CA . SER A 1 82 ? -10.830 7.584 9.717 1.00 71.44 82 SER A CA 1
ATOM 693 C C . SER A 1 82 ? -11.889 8.122 8.746 1.00 71.44 82 SER A C 1
ATOM 695 O O . SER A 1 82 ? -12.056 9.335 8.662 1.00 71.44 82 SER A O 1
ATOM 697 N N . PHE A 1 83 ? -12.707 7.253 8.137 1.00 72.44 83 PHE A N 1
ATOM 698 C CA . PHE A 1 83 ? -13.777 7.696 7.232 1.00 72.44 83 PHE A CA 1
ATOM 699 C C . PHE A 1 83 ? -14.831 8.596 7.901 1.00 72.44 83 PHE A C 1
ATOM 701 O O . PHE A 1 83 ? -15.358 9.490 7.249 1.00 72.44 83 PHE A O 1
ATOM 708 N N . TYR A 1 84 ? -15.163 8.380 9.180 1.00 72.56 84 TYR A N 1
ATOM 709 C CA . TYR A 1 84 ? -16.141 9.225 9.883 1.00 72.56 84 TYR A CA 1
ATOM 710 C C . TYR A 1 84 ? -15.559 10.560 10.363 1.00 72.56 84 TYR A C 1
ATOM 712 O O . TYR A 1 84 ? -16.295 11.538 10.428 1.00 72.56 84 TYR A O 1
ATOM 720 N N . ILE A 1 85 ? -14.268 10.607 10.704 1.00 61.88 85 ILE A N 1
ATOM 721 C CA . ILE A 1 85 ? -13.602 11.832 11.174 1.00 61.88 85 ILE A CA 1
ATOM 722 C C . ILE A 1 85 ? -13.291 12.773 10.005 1.00 61.88 85 ILE A C 1
ATOM 724 O O . ILE A 1 85 ? -13.440 13.976 10.158 1.00 61.88 85 ILE A O 1
ATOM 728 N N . GLU A 1 86 ? -12.900 12.252 8.839 1.00 58.59 86 GLU A N 1
ATOM 729 C CA . GLU A 1 86 ? -12.546 13.085 7.675 1.00 58.59 86 GLU A CA 1
ATOM 730 C C . GLU A 1 86 ? -13.751 13.712 6.951 1.00 58.59 86 GLU A C 1
ATOM 732 O O . GLU A 1 86 ? -13.581 14.662 6.190 1.00 58.59 86 GLU A O 1
ATOM 737 N N . ILE A 1 87 ? -14.962 13.186 7.158 1.00 59.81 87 ILE A N 1
ATOM 738 C CA . ILE A 1 87 ? -16.194 13.688 6.522 1.00 59.81 87 IL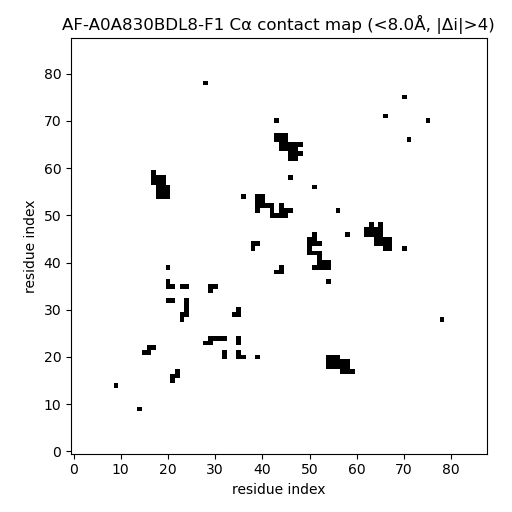E A CA 1
ATOM 739 C C . ILE A 1 87 ? -16.901 14.750 7.389 1.00 59.81 87 ILE A C 1
ATOM 741 O O . ILE A 1 87 ? -17.780 15.455 6.889 1.00 59.81 87 ILE A O 1
ATOM 745 N N . SER A 1 88 ? -16.537 14.861 8.671 1.00 52.31 88 SER A N 1
ATOM 746 C CA . SER A 1 88 ? -17.203 15.719 9.657 1.00 52.31 88 SER A CA 1
ATOM 747 C C . SER A 1 88 ? -16.520 17.068 9.835 1.00 52.31 88 SER A C 1
ATOM 749 O O . SER A 1 88 ? -17.266 18.010 10.183 1.00 52.31 88 SER A O 1
#

Solvent-accessible surface area (backbone atoms only — not comparable to full-atom values): 5215 Å² total; per-residue (Å²): 134,86,78,78,73,79,79,72,86,68,53,78,69,62,61,47,72,32,18,58,27,41,42,39,39,77,70,66,70,26,94,41,58,70,65,32,32,48,45,22,65,70,54,38,28,24,48,71,90,37,77,38,54,59,49,77,38,71,60,57,93,88,62,49,77,44,60,41,70,75,56,42,58,64,49,49,54,53,47,54,51,50,61,58,60,76,76,106